Protein AF-A0A2R6Q5E0-F1 (afdb_monomer)

Foldseek 3Di:
DDDDDPVCVVCVVVVHDDDDDDPPCCLLPLVVVLVVQLVVQLVVDDDDDDDVVSVVSSVVSSVPQDPVNSVVSNVRSVLLVQCVVVVHDPVCSVPPSVPSVVVVVVVVVVVVVVVVVVVVVVDDPPDPVVVVVVVVVVVVVVVVVVVVVVVPDDDDDDDDDDDDDDDDDDDDDDD

Radius of gyration: 37.15 Å; Cα contacts (8 Å, |Δi|>4): 71; chains: 1; bounding box: 72×83×103 Å

Organism: NCBI:txid98765

Solvent-accessible surface area (backbone atoms only — not comparable to full-atom values): 10666 Å² total; per-residue (Å²): 131,86,85,76,53,72,67,50,54,55,42,43,76,72,76,43,86,76,85,83,77,68,86,96,44,65,68,53,42,36,63,55,57,52,50,54,52,22,53,52,45,39,72,72,47,81,90,64,94,50,68,70,55,45,52,52,42,48,51,58,20,52,70,66,62,47,72,69,56,53,52,52,37,44,53,50,9,53,27,38,49,49,18,48,76,71,73,43,52,76,77,50,26,75,72,52,12,65,62,54,44,46,50,55,50,50,52,51,51,48,53,51,49,52,48,52,49,51,54,58,71,67,50,75,70,95,46,70,68,60,58,55,52,54,55,53,52,54,52,50,53,52,50,56,52,52,55,54,54,65,73,70,60,75,84,88,77,83,83,83,82,84,81,81,82,81,84,80,83,88,86,86,81,87,134

Mean predicted aligned error: 18.1 Å

Sequence (175 aa):
MAQKSHLQEFIESRGHICDFYPNFHPECNYIEQYWGFSKYQYRLSPQTSNIAEMEENVRASLDKASLLQIRRWANRSGRYISAYALGLDGAEATGGARDKSQRARDEKRERERERQERERFQEPPDDIQTYLGATNSVHRAHTSLTDNIRATEPPYKPPDDIQTTDHTTDNTRPT

Secondary structure (DSSP, 8-state):
-PPPPHHHHHHHHTT-----PPTT-GGG-HHHHHHHHHHHHHHTSPP-SSHHHHHHHHHHHHHTS-HHHHHHHHHHHHHHHHHHTTT--HHHHHHHHHHHHHHHHHHHHHHHHHHHHHHHHHS--S-HHHHHHHHHHHHHHHHHHHHHHHTTPPPPPPPPP--------------

Structure (mmCIF, N/CA/C/O backbone):
data_AF-A0A2R6Q5E0-F1
#
_entry.id   AF-A0A2R6Q5E0-F1
#
loop_
_atom_site.group_PDB
_atom_site.id
_atom_site.type_symbol
_atom_site.label_atom_id
_atom_site.label_alt_id
_atom_site.label_comp_id
_atom_site.label_asym_id
_atom_site.label_entity_id
_atom_site.label_seq_id
_atom_site.pdbx_PDB_ins_code
_atom_site.Cartn_x
_atom_site.Cartn_y
_atom_site.Cartn_z
_atom_site.occupancy
_atom_site.B_iso_or_equiv
_atom_site.auth_seq_id
_atom_site.auth_comp_id
_atom_site.auth_asym_id
_atom_site.auth_atom_id
_atom_site.pdbx_PDB_model_num
ATOM 1 N N . MET A 1 1 ? 21.457 -21.351 -14.682 1.00 58.12 1 MET A N 1
ATOM 2 C CA . MET A 1 1 ? 20.164 -20.772 -14.256 1.00 58.12 1 MET A CA 1
ATOM 3 C C . MET A 1 1 ? 20.254 -20.490 -12.767 1.00 58.12 1 MET A C 1
ATOM 5 O O . MET A 1 1 ? 20.834 -21.312 -12.071 1.00 58.12 1 MET A O 1
ATOM 9 N N . ALA A 1 2 ? 19.772 -19.342 -12.291 1.00 84.69 2 ALA A N 1
ATOM 10 C CA . ALA A 1 2 ? 19.744 -19.061 -10.854 1.00 84.69 2 ALA A CA 1
ATOM 11 C C . ALA A 1 2 ? 18.712 -19.972 -10.164 1.00 84.69 2 ALA A C 1
ATOM 13 O O . ALA A 1 2 ? 17.630 -20.185 -10.710 1.00 84.69 2 ALA A O 1
ATOM 14 N N . GLN A 1 3 ? 19.056 -20.530 -9.000 1.00 91.56 3 GLN A N 1
ATOM 15 C CA . GLN A 1 3 ? 18.146 -21.363 -8.212 1.00 91.56 3 GLN A CA 1
ATOM 16 C C . GLN A 1 3 ? 17.055 -20.488 -7.580 1.00 91.56 3 GLN A C 1
ATOM 18 O O . GLN A 1 3 ? 17.369 -19.488 -6.933 1.00 91.56 3 GLN A O 1
ATOM 23 N N . LYS A 1 4 ? 15.782 -20.854 -7.775 1.00 93.25 4 LYS A N 1
ATOM 24 C CA . LYS A 1 4 ? 14.645 -20.185 -7.130 1.00 93.25 4 LYS A CA 1
ATOM 25 C C . LYS A 1 4 ? 14.552 -20.602 -5.663 1.00 93.25 4 LYS A C 1
ATOM 27 O O . LYS A 1 4 ? 15.007 -21.678 -5.279 1.00 93.25 4 LYS A O 1
ATOM 32 N N . SER A 1 5 ? 13.968 -19.743 -4.829 1.00 94.50 5 SER A N 1
ATOM 33 C CA . SER A 1 5 ? 13.678 -20.124 -3.445 1.00 94.50 5 SER A CA 1
ATOM 34 C C . SER A 1 5 ? 12.491 -21.089 -3.397 1.00 94.50 5 SER A C 1
ATOM 36 O O . SER A 1 5 ? 11.570 -20.986 -4.207 1.00 94.50 5 SER A O 1
ATOM 38 N N . HIS A 1 6 ? 12.467 -21.981 -2.405 1.00 96.00 6 HIS A N 1
ATOM 39 C CA . HIS A 1 6 ? 11.362 -22.930 -2.229 1.00 96.00 6 HIS A CA 1
ATOM 40 C C . HIS A 1 6 ? 10.002 -22.221 -2.075 1.00 96.00 6 HIS A C 1
ATOM 42 O O . HIS A 1 6 ? 8.986 -22.686 -2.585 1.00 96.00 6 HIS A O 1
ATOM 48 N N . LEU A 1 7 ? 9.980 -21.049 -1.427 1.00 95.06 7 LEU A N 1
ATOM 49 C CA . LEU A 1 7 ? 8.765 -20.247 -1.286 1.00 95.06 7 LEU A CA 1
ATOM 50 C C . LEU A 1 7 ? 8.288 -19.691 -2.634 1.00 95.06 7 LEU A C 1
ATOM 52 O O . LEU A 1 7 ? 7.094 -19.731 -2.919 1.00 95.06 7 LEU A O 1
ATOM 56 N N . GLN A 1 8 ? 9.211 -19.206 -3.468 1.00 96.12 8 GLN A N 1
ATOM 57 C CA . GLN A 1 8 ? 8.878 -18.729 -4.808 1.00 96.12 8 GLN A CA 1
ATOM 58 C C . GLN A 1 8 ? 8.294 -19.859 -5.661 1.00 96.12 8 GLN A C 1
ATOM 60 O O . GLN A 1 8 ? 7.246 -19.675 -6.273 1.00 96.12 8 GLN A O 1
ATOM 65 N N . GLU A 1 9 ? 8.931 -21.033 -5.665 1.00 96.00 9 GLU A N 1
ATOM 66 C CA . GLU A 1 9 ? 8.441 -22.207 -6.398 1.00 96.00 9 GLU A CA 1
ATOM 67 C C . GLU A 1 9 ? 7.042 -22.617 -5.933 1.00 96.00 9 GLU A C 1
ATOM 69 O O . GLU A 1 9 ? 6.161 -22.865 -6.755 1.00 96.00 9 GLU A O 1
ATOM 74 N N . PHE A 1 10 ? 6.804 -22.623 -4.618 1.00 96.56 10 PHE A N 1
ATOM 75 C CA . PHE A 1 10 ? 5.495 -22.933 -4.057 1.00 96.56 10 PHE A CA 1
ATOM 76 C C . PHE A 1 10 ? 4.421 -21.929 -4.504 1.00 96.56 10 PHE A C 1
ATOM 78 O O . PHE A 1 10 ? 3.366 -22.345 -4.981 1.00 96.56 10 PHE A O 1
ATOM 85 N N . ILE A 1 11 ? 4.684 -20.621 -4.411 1.00 96.19 11 ILE A N 1
ATOM 86 C CA . ILE A 1 11 ? 3.745 -19.563 -4.825 1.00 96.19 11 ILE A CA 1
ATOM 87 C C . ILE A 1 11 ? 3.423 -19.679 -6.323 1.00 96.19 11 ILE A C 1
ATOM 89 O O . ILE A 1 11 ? 2.250 -19.701 -6.707 1.00 96.19 11 ILE A O 1
ATOM 93 N N . GLU A 1 12 ? 4.451 -19.819 -7.161 1.00 95.75 12 GLU A N 1
ATOM 94 C CA . GLU A 1 12 ? 4.299 -19.946 -8.613 1.00 95.75 12 GLU A CA 1
ATOM 95 C C . GLU A 1 12 ? 3.566 -21.243 -9.001 1.00 95.75 12 GLU A C 1
ATOM 97 O O . GLU A 1 12 ? 2.710 -21.218 -9.885 1.00 95.75 12 GLU A O 1
ATOM 102 N N . SER A 1 13 ? 3.807 -22.361 -8.298 1.00 96.69 13 SER A N 1
ATOM 103 C CA . SER A 1 13 ? 3.113 -23.642 -8.539 1.00 96.69 13 SER A CA 1
ATOM 104 C C . SER A 1 13 ? 1.599 -23.572 -8.307 1.00 96.69 13 SER A C 1
ATOM 106 O O . SER A 1 13 ? 0.840 -24.372 -8.852 1.00 96.69 13 SER A O 1
ATOM 108 N N . ARG A 1 14 ? 1.144 -22.595 -7.512 1.00 97.06 14 ARG A N 1
ATOM 109 C CA . ARG A 1 14 ? -0.274 -22.321 -7.240 1.00 97.06 14 A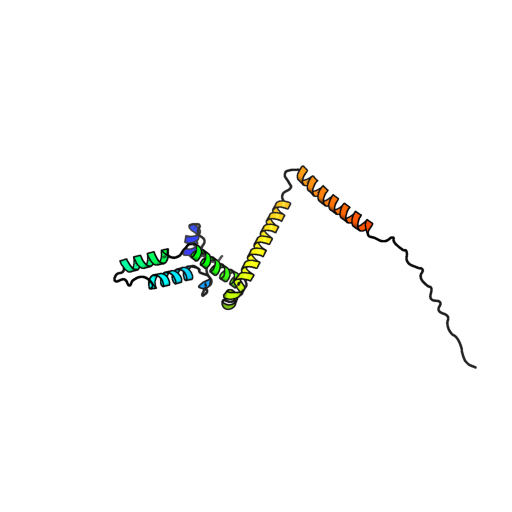RG A CA 1
ATOM 110 C C . ARG A 1 14 ? -0.886 -21.318 -8.224 1.00 97.06 14 ARG A C 1
ATOM 112 O O . ARG A 1 14 ? -2.057 -20.982 -8.082 1.00 97.06 14 ARG A O 1
ATOM 119 N N . GLY A 1 15 ? -0.120 -20.853 -9.215 1.00 96.19 15 GLY A N 1
ATOM 120 C CA . GLY A 1 15 ? -0.559 -19.870 -10.208 1.00 96.19 15 GLY A CA 1
ATOM 121 C C . GLY A 1 15 ? -0.545 -18.425 -9.705 1.00 96.19 15 GLY A C 1
ATOM 122 O O . GLY A 1 15 ? -1.196 -17.566 -10.299 1.00 96.19 15 GLY A O 1
ATOM 123 N N . HIS A 1 16 ? 0.161 -18.143 -8.608 1.00 96.38 16 HIS A N 1
ATOM 124 C CA . HIS A 1 16 ? 0.304 -16.794 -8.068 1.00 96.38 16 HIS A CA 1
ATOM 125 C C . HIS A 1 16 ? 1.601 -16.132 -8.540 1.00 96.38 16 HIS A C 1
ATOM 127 O O . HIS A 1 16 ? 2.591 -16.798 -8.841 1.00 96.38 16 HIS A O 1
ATOM 133 N N . ILE A 1 17 ? 1.598 -14.800 -8.567 1.00 93.69 17 ILE A N 1
ATOM 134 C CA . ILE A 1 17 ? 2.785 -13.998 -8.864 1.00 93.69 17 ILE A CA 1
ATOM 135 C C . ILE A 1 17 ? 3.562 -13.789 -7.559 1.00 93.69 17 ILE A C 1
ATOM 137 O O . ILE A 1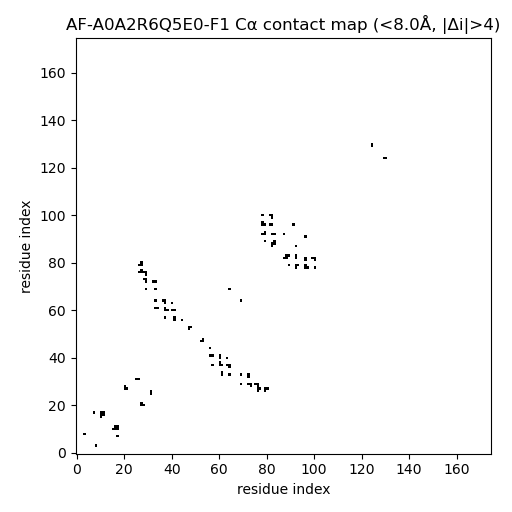 17 ? 2.990 -13.369 -6.552 1.00 93.69 17 ILE A O 1
ATOM 141 N N . CYS A 1 18 ? 4.861 -14.086 -7.577 1.00 91.94 18 CYS A N 1
ATOM 142 C CA . CYS A 1 18 ? 5.773 -13.814 -6.469 1.00 91.94 18 CYS A CA 1
ATOM 143 C C . CYS A 1 18 ? 6.478 -12.469 -6.705 1.00 91.94 18 CYS A C 1
ATOM 145 O O . CYS A 1 18 ? 7.534 -12.421 -7.336 1.00 91.94 18 CYS A O 1
ATOM 147 N N . ASP A 1 19 ? 5.878 -11.378 -6.224 1.00 87.56 19 ASP A N 1
ATOM 148 C CA . ASP A 1 19 ? 6.450 -10.034 -6.355 1.00 87.56 19 ASP A CA 1
ATOM 149 C C . ASP A 1 19 ? 7.642 -9.835 -5.407 1.00 87.56 19 ASP A C 1
ATOM 151 O O . ASP A 1 19 ? 7.552 -10.085 -4.203 1.00 87.56 19 ASP A O 1
ATOM 155 N N . PHE A 1 20 ? 8.752 -9.327 -5.947 1.00 87.06 20 PHE A N 1
ATOM 156 C CA . PHE A 1 20 ? 9.938 -8.959 -5.176 1.00 87.06 20 PHE A CA 1
ATOM 157 C C . PHE A 1 20 ? 10.066 -7.441 -5.100 1.00 87.06 20 PHE A C 1
ATOM 159 O O . PHE A 1 20 ? 10.108 -6.755 -6.121 1.00 87.06 20 PHE A O 1
ATOM 166 N N . TYR A 1 21 ? 10.164 -6.924 -3.878 1.00 84.31 21 TYR A N 1
ATOM 167 C CA . TYR A 1 21 ? 10.381 -5.505 -3.636 1.00 84.31 21 TYR A CA 1
ATOM 168 C C . TYR A 1 21 ? 11.870 -5.209 -3.432 1.00 84.31 21 TYR A C 1
ATOM 170 O O . TYR A 1 21 ? 12.579 -6.027 -2.840 1.00 84.31 21 TYR A O 1
ATOM 178 N N . PRO A 1 22 ? 12.355 -4.039 -3.880 1.00 82.19 22 PRO A N 1
ATOM 179 C CA . PRO A 1 22 ? 13.692 -3.574 -3.543 1.00 82.19 22 PRO A CA 1
ATOM 180 C C . PRO A 1 22 ? 13.885 -3.478 -2.023 1.00 82.19 22 PRO A C 1
ATOM 182 O O . PRO A 1 22 ? 13.002 -3.016 -1.294 1.00 82.19 22 PRO A O 1
ATOM 185 N N . ASN A 1 23 ? 15.058 -3.891 -1.541 1.00 83.50 23 ASN A N 1
ATOM 186 C CA . ASN A 1 23 ? 15.413 -3.749 -0.130 1.00 83.50 23 ASN A CA 1
ATOM 187 C C . ASN A 1 23 ? 15.439 -2.266 0.266 1.00 83.50 23 ASN A C 1
ATOM 189 O O . ASN A 1 23 ? 15.911 -1.439 -0.504 1.00 83.50 23 ASN A O 1
ATOM 193 N N . PHE A 1 24 ? 14.985 -1.951 1.482 1.00 85.31 24 PHE A N 1
ATOM 194 C CA . PHE A 1 24 ? 14.966 -0.589 2.047 1.00 85.31 24 PHE A CA 1
ATOM 195 C C . PHE A 1 24 ? 14.052 0.426 1.336 1.00 85.31 24 PHE A C 1
ATOM 197 O O . PHE A 1 24 ? 14.184 1.622 1.572 1.00 85.31 24 PHE A O 1
ATOM 204 N N . HIS A 1 25 ? 13.076 -0.043 0.550 1.00 87.00 25 HIS A N 1
ATOM 205 C CA . HIS A 1 25 ? 12.088 0.802 -0.135 1.00 87.00 25 HIS A CA 1
ATOM 206 C C . HIS A 1 25 ? 10.641 0.510 0.314 1.00 87.00 25 HIS A C 1
ATOM 208 O O . HIS A 1 25 ? 9.821 0.037 -0.485 1.00 87.00 25 HIS A O 1
ATOM 214 N N . PRO A 1 26 ? 10.285 0.754 1.593 1.00 89.62 26 PRO A N 1
ATOM 215 C CA . PRO A 1 26 ? 8.947 0.461 2.120 1.00 89.62 26 PRO A CA 1
ATOM 216 C C . PRO A 1 26 ? 7.821 1.212 1.387 1.00 89.62 26 PRO A C 1
ATOM 218 O O . PRO A 1 26 ? 6.692 0.734 1.317 1.00 89.62 26 PRO A O 1
ATOM 221 N N . GLU A 1 27 ? 8.110 2.357 0.770 1.00 90.38 27 GLU A N 1
ATOM 222 C CA . GLU A 1 27 ? 7.173 3.131 -0.048 1.00 90.38 27 GLU A CA 1
ATOM 223 C C . GLU A 1 27 ? 6.679 2.384 -1.300 1.00 90.38 27 GLU A C 1
ATOM 225 O O . GLU A 1 27 ? 5.578 2.661 -1.796 1.00 90.38 27 GLU A O 1
ATOM 230 N N . CYS A 1 28 ? 7.442 1.398 -1.785 1.00 91.00 28 CYS A N 1
ATOM 231 C CA . CYS A 1 28 ? 7.028 0.528 -2.885 1.00 91.00 28 CYS A CA 1
ATOM 232 C C . CYS A 1 28 ? 6.000 -0.526 -2.457 1.00 91.00 28 CYS A C 1
ATOM 234 O O . CYS A 1 28 ? 5.336 -1.091 -3.321 1.00 91.00 28 CYS A O 1
ATOM 236 N N . ASN A 1 29 ? 5.813 -0.758 -1.156 1.00 92.69 29 ASN A N 1
ATOM 237 C CA . ASN A 1 29 ? 4.854 -1.724 -0.644 1.00 92.69 29 ASN A CA 1
ATOM 238 C C . ASN A 1 29 ? 3.630 -1.013 -0.046 1.00 92.69 29 ASN A C 1
ATOM 240 O O . ASN A 1 29 ? 3.670 -0.436 1.042 1.00 92.69 29 ASN A O 1
ATOM 244 N N . TYR A 1 30 ? 2.494 -1.064 -0.746 1.00 93.94 30 TYR A N 1
ATOM 245 C CA . TYR A 1 30 ? 1.297 -0.337 -0.313 1.00 93.94 30 TYR A CA 1
ATOM 246 C C . TYR A 1 30 ? 0.705 -0.861 1.004 1.00 93.94 30 TYR A C 1
ATOM 248 O O . TYR A 1 30 ? -0.058 -0.132 1.648 1.00 93.94 30 TYR A O 1
ATOM 256 N N . ILE A 1 31 ? 1.058 -2.084 1.426 1.00 95.06 31 ILE A N 1
ATOM 257 C CA . ILE A 1 31 ? 0.598 -2.648 2.699 1.00 95.06 31 ILE A CA 1
ATOM 258 C 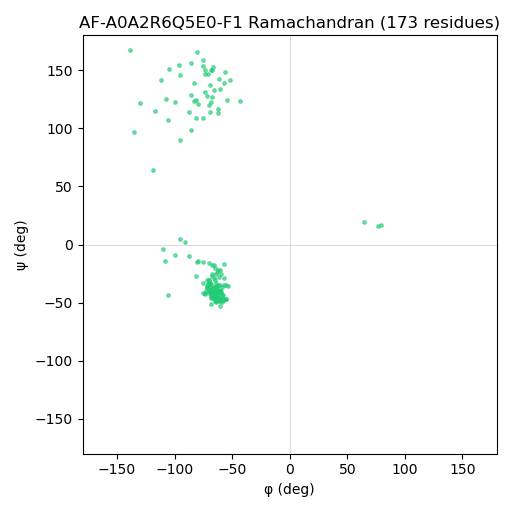C . ILE A 1 31 ? 1.111 -1.842 3.900 1.00 95.06 31 ILE A C 1
ATOM 260 O O . ILE A 1 31 ? 0.435 -1.781 4.922 1.00 95.06 31 ILE A O 1
ATOM 264 N N . GLU A 1 32 ? 2.240 -1.139 3.767 1.00 95.19 32 GLU A N 1
ATOM 265 C CA . GLU A 1 32 ? 2.781 -0.284 4.830 1.00 95.19 32 GLU A CA 1
ATOM 266 C C . GLU A 1 32 ? 1.840 0.889 5.140 1.00 95.19 32 GLU A C 1
ATOM 268 O O . GLU A 1 32 ? 1.592 1.226 6.300 1.00 95.19 32 GLU A O 1
ATOM 273 N N . GLN A 1 33 ? 1.228 1.478 4.105 1.00 95.81 33 GLN A N 1
ATOM 274 C CA . GLN A 1 33 ? 0.222 2.534 4.268 1.00 95.81 33 GLN A CA 1
ATOM 275 C C . GLN A 1 33 ? -1.068 1.985 4.888 1.00 95.81 33 GLN A C 1
ATOM 277 O O . GLN A 1 33 ? -1.663 2.639 5.747 1.00 95.81 33 GLN A O 1
ATOM 282 N N . TYR A 1 34 ? -1.472 0.776 4.489 1.00 97.50 34 TYR A N 1
ATOM 283 C CA . TYR A 1 34 ? -2.627 0.082 5.057 1.00 97.50 34 TYR A CA 1
ATOM 284 C C . TYR A 1 34 ? -2.434 -0.201 6.555 1.00 97.50 34 TYR A C 1
ATOM 286 O O . TYR A 1 34 ? -3.300 0.131 7.368 1.00 97.50 34 TYR A O 1
ATOM 294 N N . TRP A 1 35 ? -1.268 -0.719 6.952 1.00 97.56 35 TRP A N 1
ATOM 295 C CA . TRP A 1 35 ? -0.925 -0.936 8.358 1.00 97.56 35 TRP A CA 1
ATOM 296 C C . TRP A 1 35 ? -0.789 0.367 9.139 1.00 97.56 35 TRP A C 1
ATOM 298 O O . TRP A 1 35 ? -1.240 0.443 10.281 1.00 97.56 35 TRP A O 1
ATOM 308 N N . GLY A 1 36 ? -0.198 1.409 8.550 1.00 97.19 36 GLY A N 1
ATOM 309 C CA . GLY A 1 36 ? -0.123 2.737 9.160 1.00 97.19 36 GLY A CA 1
ATOM 310 C C . GLY A 1 36 ? -1.508 3.306 9.476 1.00 97.19 36 GLY A C 1
ATOM 311 O O . GLY A 1 36 ? -1.756 3.739 10.603 1.00 97.19 36 GLY A O 1
ATOM 312 N N . PHE A 1 37 ? -2.432 3.232 8.515 1.00 97.81 37 PHE A N 1
ATOM 313 C CA . PHE A 1 37 ? -3.823 3.641 8.703 1.00 97.81 37 PHE A CA 1
ATOM 314 C C . PHE A 1 37 ? -4.536 2.793 9.762 1.00 97.81 37 PHE A C 1
ATOM 316 O O . PHE A 1 37 ? -5.167 3.344 10.662 1.00 97.81 37 PHE A O 1
ATOM 323 N N . SER A 1 38 ? -4.394 1.469 9.702 1.00 97.69 38 SER A N 1
ATOM 324 C CA . SER A 1 38 ? -5.053 0.549 10.637 1.00 97.69 38 SER A CA 1
ATOM 325 C C . SER A 1 38 ? -4.562 0.753 12.073 1.00 97.69 38 SER A C 1
ATOM 327 O O . SER A 1 38 ? -5.364 0.827 12.998 1.00 97.69 38 SER A O 1
ATOM 329 N N . LYS A 1 39 ? -3.254 0.964 12.273 1.00 97.12 39 LYS A N 1
ATOM 330 C CA . LYS A 1 39 ? -2.688 1.321 13.585 1.00 97.12 39 LYS A CA 1
ATOM 331 C C . LYS A 1 39 ? -3.214 2.661 14.091 1.00 97.12 39 LYS A C 1
ATOM 333 O O . LYS A 1 39 ? -3.482 2.799 15.281 1.00 97.12 39 LYS A O 1
ATOM 338 N N . TYR A 1 40 ? -3.364 3.650 13.211 1.00 97.88 40 TYR A N 1
ATOM 339 C CA . TYR A 1 40 ? -3.981 4.922 13.581 1.00 97.88 40 TYR A CA 1
ATOM 340 C C . TYR A 1 40 ? -5.435 4.724 14.032 1.00 97.88 40 TYR A C 1
ATOM 342 O O . TYR A 1 40 ? -5.802 5.214 15.095 1.00 97.88 40 TYR A O 1
ATOM 350 N N . GLN A 1 41 ? -6.227 3.943 13.293 1.00 98.06 41 GLN A N 1
ATOM 351 C CA . GLN A 1 41 ? -7.604 3.615 13.674 1.00 98.06 41 GLN A CA 1
ATOM 352 C C . GLN A 1 41 ? -7.689 2.857 15.000 1.00 98.06 41 GLN A C 1
ATOM 354 O O . GLN A 1 41 ? -8.550 3.173 15.819 1.00 98.06 41 GLN A O 1
ATOM 359 N N . TYR A 1 42 ? -6.768 1.925 15.240 1.00 97.31 42 TYR A N 1
ATOM 360 C CA . TYR A 1 42 ? -6.689 1.190 16.498 1.00 97.31 42 TYR A CA 1
ATOM 361 C C . TYR A 1 42 ? -6.383 2.119 17.675 1.00 97.31 42 TYR A C 1
ATOM 363 O O . TYR A 1 42 ? -7.015 2.029 18.720 1.00 97.31 42 TYR A O 1
ATOM 371 N N . ARG A 1 43 ? -5.473 3.085 17.507 1.00 96.94 43 ARG A N 1
ATOM 372 C CA . ARG A 1 43 ? -5.157 4.075 18.555 1.00 96.94 43 ARG A CA 1
ATOM 373 C C . ARG A 1 43 ? -6.321 5.011 18.891 1.00 96.94 43 ARG A C 1
ATOM 375 O O . ARG A 1 43 ? -6.291 5.626 19.950 1.00 96.94 43 ARG A O 1
ATOM 382 N N . LEU A 1 44 ? -7.301 5.141 17.997 1.00 96.94 44 LEU A N 1
ATOM 383 C CA . LEU A 1 44 ? -8.546 5.871 18.248 1.00 96.94 44 LEU A CA 1
ATOM 384 C C . LEU A 1 44 ? -9.637 4.996 18.883 1.00 96.94 44 LEU A C 1
ATOM 386 O O . LEU A 1 44 ? -10.684 5.520 19.257 1.00 96.94 44 LEU A O 1
ATOM 390 N N . SER A 1 45 ? -9.438 3.677 18.952 1.00 94.38 45 SER A N 1
ATOM 391 C CA . SER A 1 45 ? -10.396 2.769 19.580 1.00 94.38 45 SER A CA 1
ATOM 392 C C . SER A 1 45 ? -10.328 2.859 21.111 1.00 94.38 45 SER A C 1
ATOM 394 O O . SER A 1 45 ? -9.317 3.314 21.656 1.00 94.38 45 SER A O 1
ATOM 396 N N . PRO A 1 46 ? -11.395 2.450 21.819 1.00 93.81 46 PRO A N 1
ATOM 397 C CA . PRO A 1 46 ? -11.380 2.370 23.273 1.00 93.81 46 PRO A CA 1
ATOM 398 C C . PRO A 1 46 ? -10.250 1.474 23.786 1.00 93.81 46 PRO A C 1
ATOM 400 O O . PRO A 1 46 ? -9.882 0.485 23.150 1.00 93.81 46 PRO A O 1
ATOM 403 N N . GLN A 1 47 ? -9.723 1.803 24.964 1.00 92.31 47 GLN A N 1
ATOM 404 C CA . GLN A 1 47 ? -8.728 0.967 25.622 1.00 92.31 47 GLN A CA 1
ATOM 405 C C . GLN A 1 47 ? -9.350 -0.374 26.029 1.00 92.31 47 GLN A C 1
ATOM 407 O O . GLN A 1 47 ? -10.430 -0.421 26.611 1.00 92.31 47 GLN A O 1
ATOM 412 N N . THR A 1 48 ? -8.644 -1.455 25.729 1.00 95.06 48 THR A N 1
ATOM 413 C CA . THR A 1 48 ? -9.076 -2.839 25.953 1.00 95.06 48 THR A CA 1
ATOM 414 C C . THR A 1 48 ? -8.354 -3.451 27.144 1.00 95.06 48 THR A C 1
ATOM 416 O O . THR A 1 48 ? -7.199 -3.105 27.408 1.00 95.06 48 THR A O 1
ATOM 419 N N . SER A 1 49 ? -8.997 -4.402 27.824 1.00 90.50 49 SER A N 1
ATOM 420 C CA . SER A 1 49 ? -8.430 -5.053 29.020 1.00 90.50 49 SER A CA 1
ATOM 421 C C . SER A 1 49 ? -7.994 -6.501 28.786 1.00 90.50 49 SER A C 1
ATOM 423 O O . SER A 1 49 ? -7.272 -7.064 29.607 1.00 90.50 49 SER A O 1
ATOM 425 N N . ASN A 1 50 ? -8.415 -7.119 27.679 1.00 95.56 50 ASN A N 1
ATOM 426 C CA . ASN A 1 50 ? -8.066 -8.497 27.336 1.00 95.56 50 ASN A CA 1
ATOM 427 C C . ASN A 1 50 ? -7.738 -8.667 25.843 1.00 95.56 50 ASN A C 1
ATOM 429 O O . ASN A 1 50 ? -7.980 -7.784 25.023 1.00 95.56 50 ASN A O 1
ATOM 433 N N . ILE A 1 51 ? -7.166 -9.825 25.499 1.00 96.69 51 ILE A N 1
ATOM 434 C CA . ILE A 1 51 ? -6.716 -10.136 24.135 1.00 96.69 51 ILE A CA 1
ATOM 435 C C . ILE A 1 51 ? -7.881 -10.239 23.147 1.00 96.69 51 ILE A C 1
ATOM 437 O O . ILE A 1 51 ? -7.735 -9.784 22.018 1.00 96.69 51 ILE A O 1
ATOM 441 N N . ALA A 1 52 ? -9.034 -10.770 23.555 1.00 96.69 52 ALA A N 1
ATOM 442 C CA . ALA A 1 52 ? -10.180 -10.916 22.658 1.00 96.69 52 ALA A CA 1
ATOM 443 C C . ALA A 1 52 ? -10.714 -9.548 22.195 1.00 96.69 52 ALA A C 1
ATOM 445 O O . ALA A 1 52 ? -10.913 -9.333 21.002 1.00 96.69 52 ALA A O 1
ATOM 446 N N . GLU A 1 53 ? -10.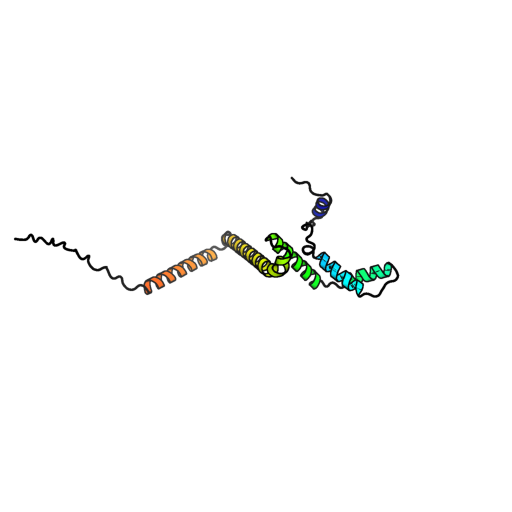843 -8.594 23.121 1.00 95.75 53 GLU A N 1
ATOM 447 C CA . GLU A 1 53 ? -11.202 -7.206 22.809 1.00 95.75 53 GLU A CA 1
ATOM 448 C C . GLU A 1 53 ? -10.149 -6.528 21.919 1.00 95.75 53 GLU A C 1
ATOM 450 O O . GLU A 1 53 ? -10.494 -5.806 20.982 1.00 95.75 53 GLU A O 1
ATOM 455 N N . MET A 1 54 ? -8.854 -6.772 22.172 1.00 96.38 54 MET A N 1
ATOM 456 C CA . MET A 1 54 ? -7.783 -6.262 21.304 1.00 96.38 54 MET A CA 1
ATOM 457 C C . MET A 1 54 ? -7.917 -6.799 19.877 1.00 96.38 54 MET A C 1
ATOM 459 O O . MET A 1 54 ? -7.808 -6.029 18.923 1.00 96.38 54 MET A O 1
ATOM 463 N N . GLU A 1 55 ? -8.158 -8.102 19.715 1.00 97.12 55 GLU A N 1
ATOM 464 C CA . GLU A 1 55 ? -8.334 -8.724 18.401 1.00 97.12 55 GLU A CA 1
ATOM 465 C C . GLU A 1 55 ? -9.545 -8.157 17.656 1.00 97.12 55 GLU A C 1
ATOM 467 O O . GLU A 1 55 ? -9.445 -7.868 16.461 1.00 97.12 55 GLU A O 1
ATOM 472 N N . GLU A 1 56 ? -10.667 -7.950 18.348 1.00 96.88 56 GLU A N 1
ATOM 473 C CA . GLU A 1 56 ? -11.859 -7.327 17.771 1.00 96.88 56 GLU A CA 1
ATOM 474 C C . GLU A 1 56 ? -11.567 -5.897 17.301 1.00 96.88 56 GLU A C 1
ATOM 476 O O . GLU A 1 56 ? -11.861 -5.545 16.155 1.00 96.88 56 GLU A O 1
ATOM 481 N N . ASN A 1 57 ? -10.881 -5.098 18.122 1.00 97.12 57 ASN A N 1
ATOM 482 C CA . ASN A 1 57 ? -10.489 -3.740 17.751 1.00 97.12 57 ASN A CA 1
ATOM 483 C C . ASN A 1 57 ? -9.506 -3.709 16.574 1.00 97.12 57 ASN A C 1
ATOM 485 O O . ASN A 1 57 ? -9.583 -2.803 15.736 1.00 97.12 57 ASN A O 1
ATOM 489 N N . VAL A 1 58 ? -8.591 -4.679 16.474 1.00 97.06 58 VAL A N 1
ATOM 490 C CA . VAL A 1 58 ? -7.694 -4.812 15.317 1.00 97.06 58 VAL A CA 1
ATOM 491 C C . VAL A 1 58 ? -8.502 -5.116 14.057 1.00 97.06 58 VAL A C 1
ATOM 493 O O . VAL A 1 58 ? -8.328 -4.413 13.062 1.00 97.06 58 VAL A O 1
ATOM 496 N N . ARG A 1 59 ? -9.422 -6.091 14.096 1.00 97.44 59 ARG A N 1
ATOM 497 C CA . ARG A 1 59 ? -10.296 -6.428 12.954 1.00 97.44 59 ARG A CA 1
ATOM 498 C C . ARG A 1 59 ? -11.131 -5.227 12.518 1.00 97.44 59 ARG A C 1
ATOM 500 O O . ARG A 1 59 ? -11.063 -4.828 11.359 1.00 97.44 59 ARG A O 1
ATOM 507 N N . ALA A 1 60 ? -11.797 -4.566 13.462 1.00 97.50 60 ALA A N 1
ATOM 508 C CA . ALA A 1 60 ? -12.583 -3.368 13.185 1.00 97.50 60 ALA A CA 1
ATOM 509 C C . ALA A 1 60 ? -11.732 -2.227 12.601 1.00 97.50 60 ALA A C 1
ATOM 511 O O . ALA A 1 60 ? -12.196 -1.463 11.758 1.00 97.50 60 ALA A O 1
ATOM 512 N N . SER A 1 61 ? -10.474 -2.092 13.025 1.00 97.56 61 SER A N 1
ATOM 513 C CA . SER A 1 61 ? -9.561 -1.068 12.504 1.00 97.56 61 SER A CA 1
ATOM 514 C C . SER A 1 61 ? -9.093 -1.355 11.079 1.00 97.56 61 SER A C 1
ATOM 516 O O . SER A 1 61 ? -8.941 -0.417 10.296 1.00 97.56 61 SER A O 1
ATOM 518 N N . LEU A 1 62 ? -8.886 -2.631 10.746 1.00 97.31 62 LEU A N 1
ATOM 519 C CA . LEU A 1 62 ? -8.544 -3.095 9.401 1.00 97.31 62 LEU A CA 1
ATOM 520 C C . LEU A 1 62 ? -9.710 -2.847 8.429 1.00 97.31 62 LEU A C 1
ATOM 522 O O . LEU A 1 62 ? -9.513 -2.262 7.363 1.00 97.31 62 LEU A O 1
ATOM 526 N N . ASP A 1 63 ? -10.936 -3.170 8.847 1.00 97.38 63 ASP A N 1
ATOM 527 C CA . ASP A 1 63 ? -12.149 -3.039 8.024 1.00 97.38 63 ASP A CA 1
ATOM 528 C C . ASP A 1 63 ? -12.531 -1.582 7.707 1.00 97.38 63 ASP A C 1
ATOM 530 O O . ASP A 1 63 ? -13.267 -1.307 6.757 1.00 97.38 63 ASP A O 1
ATOM 534 N N . LYS A 1 64 ? -11.993 -0.607 8.452 1.00 97.62 64 LYS A N 1
ATOM 535 C CA . LYS A 1 64 ? -12.200 0.825 8.175 1.00 97.62 64 LYS A CA 1
ATOM 536 C C . LYS A 1 64 ? -11.496 1.315 6.909 1.00 97.62 64 LYS A C 1
ATOM 538 O O . LYS A 1 64 ? -11.787 2.419 6.443 1.00 97.62 64 LYS A O 1
ATOM 543 N N . ALA A 1 65 ? -10.538 0.565 6.367 1.00 97.25 65 ALA A N 1
ATOM 544 C CA . ALA A 1 65 ? -9.849 0.956 5.147 1.00 97.25 65 ALA A CA 1
ATOM 545 C C . ALA A 1 65 ? -10.754 0.722 3.928 1.00 97.25 65 ALA A C 1
ATOM 547 O O . ALA A 1 65 ? -10.981 -0.405 3.496 1.00 97.25 65 ALA A O 1
ATOM 548 N N . SER A 1 66 ? -11.243 1.802 3.318 1.00 97.38 66 SER A N 1
ATOM 549 C CA . SER A 1 66 ? -12.059 1.683 2.107 1.00 97.38 66 SER A CA 1
ATOM 550 C C . SER A 1 66 ? -11.243 1.170 0.915 1.00 97.38 66 SER A C 1
ATOM 552 O O . SER A 1 66 ? -10.064 1.498 0.741 1.00 97.38 66 SER A O 1
ATOM 554 N N . LEU A 1 67 ? -11.908 0.461 -0.003 1.00 96.94 67 LEU A N 1
ATOM 555 C CA . LEU A 1 67 ? -11.300 0.003 -1.258 1.00 96.94 67 LEU A CA 1
ATOM 556 C C . LEU A 1 67 ? -10.661 1.151 -2.059 1.00 96.94 67 LEU A C 1
ATOM 558 O O . LEU A 1 67 ? -9.616 0.978 -2.688 1.00 96.94 67 LEU A O 1
ATOM 562 N N . LEU A 1 68 ? -11.262 2.346 -2.028 1.00 97.31 68 LEU A N 1
ATOM 563 C CA . LEU A 1 68 ? -10.718 3.525 -2.699 1.00 97.31 68 LEU A CA 1
ATOM 564 C C . LEU A 1 68 ? -9.383 3.973 -2.087 1.00 97.31 68 LEU A C 1
ATOM 566 O O . LEU A 1 68 ? -8.469 4.337 -2.828 1.00 97.31 68 LEU A O 1
ATOM 570 N N . GLN A 1 69 ? -9.249 3.943 -0.758 1.00 97.00 69 GLN A N 1
ATOM 571 C CA . GLN A 1 69 ? -7.983 4.248 -0.084 1.00 97.00 69 GLN A CA 1
ATOM 572 C C . GLN A 1 69 ? -6.910 3.223 -0.448 1.00 97.00 69 GLN A C 1
ATOM 574 O O . GLN A 1 69 ? -5.824 3.622 -0.864 1.00 97.00 69 GLN A O 1
ATOM 579 N N . ILE A 1 70 ? -7.246 1.929 -0.411 1.00 97.31 70 ILE A N 1
ATOM 580 C CA . ILE A 1 70 ? -6.330 0.841 -0.785 1.00 97.31 70 ILE A CA 1
ATOM 581 C C . ILE A 1 70 ? -5.818 1.035 -2.216 1.00 97.31 70 ILE A C 1
ATOM 583 O O . ILE A 1 70 ? -4.610 1.043 -2.454 1.00 97.31 70 ILE A O 1
ATOM 587 N N . ARG A 1 71 ? -6.718 1.308 -3.168 1.00 97.25 71 ARG A N 1
ATOM 588 C CA . ARG A 1 71 ? -6.349 1.602 -4.563 1.00 97.25 71 ARG A CA 1
ATOM 589 C C . ARG A 1 71 ? -5.447 2.830 -4.685 1.00 97.25 71 ARG A C 1
ATOM 591 O O . ARG A 1 71 ? -4.512 2.832 -5.482 1.00 97.25 71 ARG A O 1
ATOM 598 N N . ARG A 1 72 ? -5.696 3.889 -3.907 1.00 96.50 72 ARG A N 1
ATOM 599 C CA . ARG A 1 72 ? -4.844 5.092 -3.896 1.00 96.50 72 ARG A CA 1
ATOM 600 C C . ARG A 1 72 ? -3.441 4.790 -3.367 1.00 96.50 72 ARG A C 1
ATOM 602 O O . ARG A 1 72 ? -2.479 5.303 -3.936 1.00 96.50 72 ARG A O 1
ATOM 609 N N . TRP A 1 73 ? -3.317 3.963 -2.331 1.00 96.56 73 TRP A N 1
ATOM 610 C CA . TRP A 1 73 ? -2.026 3.534 -1.790 1.00 96.56 73 TRP A CA 1
ATOM 611 C C . TRP A 1 73 ? -1.259 2.660 -2.781 1.00 96.56 73 TRP A C 1
ATOM 613 O O . TRP A 1 73 ? -0.099 2.960 -3.053 1.00 96.56 73 TRP A O 1
ATOM 623 N N . ALA A 1 74 ? -1.922 1.681 -3.406 1.00 94.81 74 ALA A N 1
ATOM 624 C CA . ALA A 1 74 ? -1.338 0.850 -4.462 1.00 94.81 74 ALA A CA 1
ATOM 625 C C . ALA A 1 74 ? -0.832 1.695 -5.641 1.00 94.81 74 ALA A C 1
ATOM 627 O O . ALA A 1 74 ? 0.313 1.565 -6.071 1.00 94.81 74 ALA A O 1
ATOM 628 N N . ASN A 1 75 ? -1.640 2.652 -6.105 1.00 94.31 75 ASN A N 1
ATOM 629 C CA . ASN A 1 75 ? -1.236 3.578 -7.162 1.00 94.31 75 ASN A CA 1
ATOM 630 C C . ASN A 1 75 ? -0.053 4.465 -6.755 1.00 94.31 75 ASN A C 1
ATOM 632 O O . ASN A 1 75 ? 0.783 4.793 -7.597 1.00 94.31 75 ASN A O 1
ATOM 636 N N . ARG A 1 76 ? 0.029 4.881 -5.484 1.00 92.62 76 ARG A N 1
ATOM 637 C CA . ARG A 1 76 ? 1.178 5.640 -4.974 1.00 92.62 76 ARG A CA 1
ATOM 638 C C . ARG A 1 76 ? 2.444 4.788 -5.007 1.00 92.62 76 ARG A C 1
ATOM 640 O O . ARG A 1 76 ? 3.439 5.248 -5.553 1.00 92.62 76 ARG A O 1
ATOM 647 N N . SER A 1 77 ? 2.392 3.561 -4.503 1.00 92.31 77 SER A N 1
ATOM 648 C CA . SER A 1 77 ? 3.527 2.636 -4.542 1.00 92.31 77 SER A CA 1
ATOM 649 C C . SER A 1 77 ? 3.973 2.327 -5.974 1.00 92.31 77 SER A C 1
ATOM 651 O O . SER A 1 77 ? 5.158 2.408 -6.279 1.00 92.31 77 SER A O 1
ATOM 653 N N . GLY A 1 78 ? 3.031 2.139 -6.904 1.00 90.44 78 GLY A N 1
ATOM 654 C CA . GLY A 1 78 ? 3.340 1.985 -8.329 1.00 90.44 78 GLY A CA 1
ATOM 655 C C . GLY A 1 78 ? 4.034 3.201 -8.961 1.00 90.44 78 GLY A C 1
ATOM 656 O O . GLY A 1 78 ? 4.797 3.047 -9.914 1.00 90.44 78 GLY A O 1
ATOM 657 N N . ARG A 1 79 ? 3.812 4.419 -8.446 1.00 89.12 79 ARG A N 1
ATOM 658 C CA . ARG A 1 79 ? 4.558 5.612 -8.889 1.00 89.12 79 ARG A CA 1
ATOM 659 C C . ARG A 1 79 ? 5.994 5.608 -8.379 1.00 89.12 79 ARG A C 1
ATOM 661 O O . ARG A 1 79 ? 6.870 5.954 -9.160 1.00 89.12 79 ARG A O 1
ATOM 668 N N . TYR A 1 80 ? 6.231 5.192 -7.135 1.00 88.06 80 TYR A N 1
ATOM 669 C CA . TYR A 1 80 ? 7.591 5.019 -6.612 1.00 88.06 80 TYR A CA 1
ATOM 670 C C . TYR A 1 80 ? 8.357 3.964 -7.411 1.00 88.06 80 TYR A C 1
ATOM 672 O O . TYR A 1 80 ? 9.430 4.263 -7.917 1.00 88.06 80 TYR A O 1
ATOM 680 N N . ILE A 1 81 ? 7.751 2.797 -7.660 1.00 88.12 81 ILE A N 1
ATOM 681 C CA . ILE A 1 81 ? 8.341 1.746 -8.509 1.00 88.12 81 ILE A CA 1
ATOM 682 C C . ILE A 1 81 ? 8.702 2.300 -9.893 1.00 88.12 81 ILE A C 1
ATOM 684 O O . ILE A 1 81 ? 9.811 2.107 -10.383 1.00 88.12 81 ILE A O 1
ATOM 688 N N . SER A 1 82 ? 7.780 3.040 -10.517 1.00 86.94 82 SER A N 1
ATOM 689 C CA . SER A 1 82 ? 8.023 3.670 -11.817 1.00 86.94 82 SER A CA 1
ATOM 690 C C . SER A 1 82 ? 9.124 4.732 -11.777 1.00 86.94 82 SER A C 1
ATOM 692 O O . SER A 1 82 ? 9.803 4.906 -12.781 1.00 86.94 82 SER A O 1
ATOM 694 N N . ALA A 1 83 ? 9.283 5.464 -10.675 1.00 85.00 83 ALA A N 1
ATOM 695 C CA . ALA A 1 83 ? 10.325 6.474 -10.518 1.00 85.00 83 ALA A CA 1
ATOM 696 C C . ALA A 1 83 ? 11.703 5.833 -10.319 1.00 85.00 83 ALA A C 1
ATOM 698 O O . ALA A 1 83 ? 12.657 6.236 -10.979 1.00 85.00 83 ALA A O 1
ATOM 699 N N . TYR A 1 84 ? 11.784 4.782 -9.500 1.00 84.75 84 TYR A N 1
ATOM 700 C CA . TYR A 1 84 ? 13.014 4.016 -9.302 1.00 84.75 84 TYR A CA 1
ATOM 701 C C . TYR A 1 84 ? 13.462 3.296 -10.570 1.00 84.75 84 TYR A C 1
ATOM 703 O O . TYR A 1 84 ? 14.649 3.288 -10.879 1.00 84.75 84 TYR A O 1
ATOM 711 N N . ALA A 1 85 ? 12.524 2.781 -11.370 1.00 84.25 85 ALA A N 1
ATOM 712 C CA . ALA A 1 85 ? 12.837 2.231 -12.689 1.00 84.25 85 ALA A CA 1
ATOM 713 C C . ALA A 1 85 ? 13.461 3.269 -13.647 1.00 84.25 85 ALA A C 1
ATOM 715 O O . ALA A 1 85 ? 14.145 2.894 -14.595 1.00 84.25 85 ALA A O 1
ATOM 716 N N . LEU A 1 86 ? 13.243 4.565 -13.398 1.00 85.50 86 LEU A N 1
ATOM 717 C CA . LEU A 1 86 ? 13.848 5.680 -14.133 1.00 85.50 86 LEU A CA 1
ATOM 718 C C . LEU A 1 86 ? 15.120 6.227 -13.454 1.00 85.50 86 LEU A C 1
ATOM 720 O O . LEU A 1 86 ? 15.654 7.234 -13.913 1.00 85.50 86 LEU A O 1
ATOM 724 N N . GLY A 1 87 ? 15.592 5.599 -12.372 1.00 84.25 87 GLY A N 1
ATOM 725 C CA . GLY A 1 87 ? 16.787 6.010 -11.628 1.00 84.25 87 GLY A CA 1
ATOM 726 C C . GLY A 1 87 ? 16.602 7.227 -10.718 1.00 84.25 87 GLY A C 1
ATOM 727 O O . GLY A 1 87 ? 17.595 7.822 -10.316 1.00 84.25 87 GLY A O 1
ATOM 728 N N . LEU A 1 88 ? 15.360 7.621 -10.413 1.00 79.81 88 LEU A N 1
ATOM 729 C CA . LEU A 1 88 ? 15.069 8.755 -9.525 1.00 79.81 88 LEU A CA 1
ATOM 730 C C . LEU A 1 88 ? 15.134 8.324 -8.063 1.00 79.81 88 LEU A C 1
ATOM 732 O O . LEU A 1 88 ? 14.601 7.273 -7.722 1.00 79.81 88 LEU A O 1
ATOM 736 N N . ASP A 1 89 ? 15.715 9.151 -7.198 1.00 75.06 89 ASP A N 1
ATOM 737 C CA . ASP A 1 89 ? 15.785 8.871 -5.758 1.00 75.06 89 ASP A CA 1
ATOM 738 C C . ASP A 1 89 ? 14.464 9.225 -5.032 1.00 75.06 89 ASP A C 1
ATOM 740 O O . ASP A 1 89 ? 13.604 9.930 -5.567 1.00 75.06 89 ASP A O 1
ATOM 744 N N . GLY A 1 90 ? 14.273 8.753 -3.795 1.00 66.44 90 GLY A N 1
ATOM 745 C CA . GLY A 1 90 ? 13.038 8.886 -3.014 1.00 66.44 90 GLY A CA 1
ATOM 746 C C . GLY A 1 90 ? 12.552 10.332 -2.839 1.00 66.44 90 GLY A C 1
ATOM 747 O O . GLY A 1 90 ? 11.343 10.597 -2.886 1.00 66.44 90 GLY A O 1
ATOM 748 N N . ALA A 1 91 ? 13.472 11.297 -2.722 1.00 67.31 91 ALA A N 1
ATOM 749 C CA . ALA A 1 91 ? 13.137 12.723 -2.672 1.00 67.31 91 ALA A CA 1
ATOM 750 C C . ALA A 1 91 ? 12.521 13.219 -3.996 1.00 67.31 91 ALA A C 1
ATOM 752 O O . ALA A 1 91 ? 11.496 13.906 -4.001 1.00 67.31 91 ALA A O 1
ATOM 753 N N . GLU A 1 92 ? 13.083 12.803 -5.130 1.00 63.12 92 GLU A N 1
ATOM 754 C CA . GLU A 1 92 ? 12.615 13.167 -6.471 1.00 63.12 92 GLU A CA 1
ATOM 755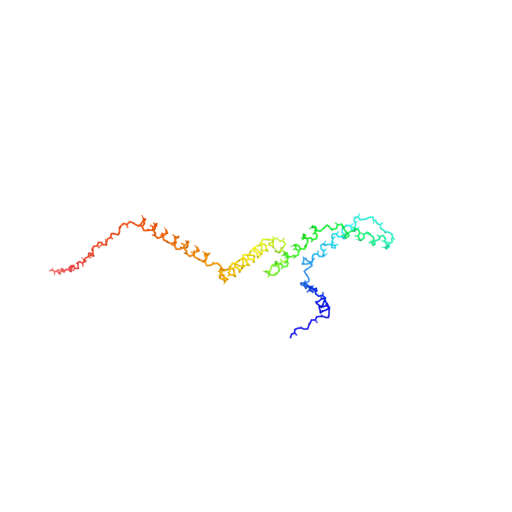 C C . GLU A 1 92 ? 11.336 12.409 -6.856 1.00 63.12 92 GLU A C 1
ATOM 757 O O . GLU A 1 92 ? 10.447 12.955 -7.519 1.00 63.12 92 GLU A O 1
ATOM 762 N N . ALA A 1 93 ? 11.196 11.168 -6.387 1.00 63.59 93 ALA A N 1
ATOM 763 C CA . ALA A 1 93 ? 10.023 10.331 -6.605 1.00 63.59 93 ALA A CA 1
ATOM 764 C C . ALA A 1 93 ? 8.764 10.890 -5.917 1.00 63.59 93 ALA A C 1
ATOM 766 O O . ALA A 1 93 ? 7.647 10.722 -6.409 1.00 63.59 93 ALA A O 1
ATOM 767 N N . THR A 1 94 ? 8.924 11.624 -4.815 1.00 62.78 94 THR A N 1
ATOM 768 C CA . THR A 1 94 ? 7.794 12.190 -4.063 1.00 62.78 94 THR A CA 1
ATOM 769 C C . THR A 1 94 ? 7.123 13.360 -4.808 1.00 62.78 94 THR A C 1
ATOM 771 O O . THR A 1 94 ? 5.903 13.533 -4.711 1.00 62.78 94 THR A O 1
ATOM 774 N N . GLY A 1 95 ? 7.887 14.118 -5.608 1.00 54.91 95 GLY A N 1
ATOM 775 C CA . GLY A 1 95 ? 7.406 15.279 -6.374 1.00 54.91 95 GLY A CA 1
ATOM 776 C C . GLY A 1 95 ? 7.256 15.054 -7.887 1.00 54.91 95 GLY A C 1
ATOM 777 O O . GLY A 1 95 ? 6.244 15.446 -8.462 1.00 54.91 95 GLY A O 1
ATOM 778 N N . GLY A 1 96 ? 8.220 14.391 -8.537 1.00 50.72 96 GLY A N 1
ATOM 779 C CA . GLY A 1 96 ? 8.317 14.276 -10.003 1.00 50.72 96 GLY A CA 1
ATOM 780 C C . GLY A 1 96 ? 7.804 12.964 -10.609 1.00 50.72 96 GLY A C 1
ATOM 781 O O . GLY A 1 96 ? 7.664 12.859 -11.830 1.00 50.72 96 GLY A O 1
ATOM 782 N N . ALA A 1 97 ? 7.486 11.954 -9.790 1.00 51.88 97 ALA A N 1
ATOM 783 C CA . ALA A 1 97 ? 7.029 10.654 -10.290 1.00 51.88 97 ALA A CA 1
ATOM 784 C C . ALA A 1 97 ? 5.655 10.711 -10.964 1.00 51.88 97 ALA A C 1
ATOM 786 O O . ALA A 1 97 ? 5.371 9.886 -11.825 1.00 51.88 97 ALA A O 1
ATOM 787 N N . ARG A 1 98 ? 4.782 11.657 -10.589 1.00 54.38 98 ARG A N 1
ATOM 788 C CA . ARG A 1 98 ? 3.447 11.781 -11.198 1.00 54.38 98 ARG A CA 1
ATOM 789 C C . ARG A 1 98 ? 3.545 12.050 -12.694 1.00 54.38 98 ARG A C 1
ATOM 791 O O . ARG A 1 98 ? 2.981 11.282 -13.465 1.00 54.38 98 ARG A O 1
ATOM 798 N N . ASP A 1 99 ? 4.307 13.064 -13.081 1.00 58.44 99 ASP A N 1
ATOM 799 C CA . ASP A 1 99 ? 4.380 13.507 -14.472 1.00 58.44 99 ASP A CA 1
ATOM 800 C C . ASP A 1 99 ? 5.213 12.550 -15.321 1.00 58.44 99 ASP A C 1
ATOM 802 O O . ASP A 1 99 ? 4.800 12.183 -16.418 1.00 58.44 99 ASP A O 1
ATOM 806 N N . LYS A 1 100 ? 6.346 12.064 -14.799 1.00 57.06 100 LYS A N 1
ATOM 807 C CA . LYS A 1 100 ? 7.199 11.108 -15.522 1.00 57.06 100 LYS A CA 1
ATOM 808 C C . LYS A 1 100 ? 6.535 9.735 -15.672 1.00 57.06 100 LYS A C 1
ATOM 810 O O . LYS A 1 100 ? 6.569 9.157 -16.752 1.00 57.06 100 LYS A O 1
ATOM 815 N N . SER A 1 101 ? 5.871 9.233 -14.626 1.00 58.19 101 SER A N 1
ATOM 816 C CA . SER A 1 101 ? 5.130 7.964 -14.690 1.00 58.19 101 SER A CA 1
ATOM 817 C C . SER A 1 101 ? 3.867 8.075 -15.550 1.00 58.19 101 SER A C 1
ATOM 819 O O . SER A 1 101 ? 3.454 7.084 -16.148 1.00 58.19 101 SER A O 1
ATOM 821 N N . GLN A 1 102 ? 3.233 9.252 -15.622 1.00 61.97 102 GLN A N 1
ATOM 822 C CA . GLN A 1 102 ? 2.115 9.486 -16.537 1.00 61.97 102 GLN A CA 1
ATOM 823 C C . GLN A 1 102 ? 2.600 9.481 -17.991 1.00 61.97 102 GLN A C 1
ATOM 825 O O . GLN A 1 102 ? 2.113 8.668 -18.768 1.00 61.97 102 GLN A O 1
ATOM 830 N N . ARG A 1 103 ? 3.647 10.252 -18.311 1.00 64.44 103 ARG A N 1
ATOM 831 C CA . ARG A 1 103 ? 4.270 10.263 -19.647 1.00 64.44 103 ARG A CA 1
ATOM 832 C C . ARG A 1 103 ? 4.712 8.873 -20.096 1.00 64.44 103 ARG A C 1
ATOM 834 O O . ARG A 1 103 ? 4.338 8.446 -21.176 1.00 64.44 103 ARG A O 1
ATOM 841 N N . ALA A 1 104 ? 5.392 8.113 -19.237 1.00 64.81 104 ALA A N 1
ATOM 842 C CA . ALA A 1 104 ? 5.813 6.749 -19.567 1.00 64.81 104 ALA A CA 1
ATOM 843 C C . ALA A 1 104 ? 4.628 5.795 -19.832 1.00 64.81 104 ALA A C 1
ATOM 845 O O . ALA A 1 104 ? 4.718 4.903 -20.676 1.00 64.81 104 ALA A O 1
ATOM 846 N N . ARG A 1 105 ? 3.498 5.961 -19.124 1.00 66.44 105 ARG A N 1
ATOM 847 C CA . ARG A 1 105 ? 2.266 5.200 -19.407 1.00 66.44 105 ARG A CA 1
ATOM 848 C C . ARG A 1 105 ? 1.640 5.619 -20.731 1.00 66.44 105 ARG A C 1
ATOM 850 O O . ARG A 1 105 ? 1.147 4.748 -21.444 1.00 66.44 105 ARG A O 1
ATOM 857 N N . ASP A 1 106 ? 1.644 6.909 -21.031 1.00 75.69 106 ASP A N 1
ATOM 858 C CA . ASP A 1 106 ? 1.073 7.458 -22.258 1.00 75.69 106 ASP A CA 1
ATOM 859 C C . ASP A 1 106 ? 1.899 7.021 -23.477 1.00 75.69 106 ASP A C 1
ATOM 861 O O . ASP A 1 106 ? 1.333 6.462 -24.412 1.00 75.69 106 ASP A O 1
ATOM 865 N N . GLU A 1 107 ? 3.231 7.090 -23.400 1.00 79.12 107 GLU A N 1
ATOM 866 C CA . GLU A 1 107 ? 4.155 6.566 -24.418 1.00 79.12 107 GLU A CA 1
ATOM 867 C C . GLU A 1 107 ? 3.980 5.056 -24.635 1.00 79.12 107 GLU A C 1
ATOM 869 O O . GLU A 1 107 ? 3.977 4.572 -25.766 1.00 79.12 107 GLU A O 1
ATOM 874 N N . LYS A 1 108 ? 3.808 4.270 -23.560 1.00 75.56 108 LYS A N 1
ATOM 875 C CA . LYS A 1 108 ? 3.574 2.824 -23.690 1.00 75.56 108 LYS A CA 1
ATOM 876 C C . LYS A 1 108 ? 2.232 2.528 -24.366 1.00 75.56 108 LYS A C 1
ATOM 878 O O . LYS A 1 108 ? 2.169 1.632 -25.203 1.00 75.56 108 LYS A O 1
ATOM 883 N N . ARG A 1 109 ? 1.177 3.279 -24.024 1.00 81.94 109 ARG A N 1
ATOM 884 C CA . ARG A 1 109 ? -0.146 3.174 -24.667 1.00 81.94 109 ARG A CA 1
ATOM 885 C C . ARG A 1 109 ? -0.078 3.555 -26.139 1.00 81.94 109 ARG A C 1
ATOM 887 O O . ARG A 1 109 ? -0.729 2.908 -26.949 1.00 81.94 109 ARG A O 1
ATOM 894 N N . GLU A 1 110 ? 0.683 4.588 -26.475 1.00 81.56 110 GLU A N 1
ATOM 895 C CA . GLU A 1 110 ? 0.897 5.023 -27.852 1.00 81.56 110 GLU A CA 1
ATOM 896 C C . GLU A 1 110 ? 1.619 3.943 -28.661 1.00 81.56 110 GLU A C 1
ATOM 898 O O . GLU A 1 110 ? 1.088 3.495 -29.669 1.00 81.56 110 GLU A O 1
ATOM 903 N N . ARG A 1 111 ? 2.723 3.387 -28.149 1.00 82.38 111 ARG A N 1
ATOM 904 C CA . ARG A 1 111 ? 3.425 2.261 -28.794 1.00 82.38 111 ARG A CA 1
ATOM 905 C C . ARG A 1 111 ? 2.547 1.024 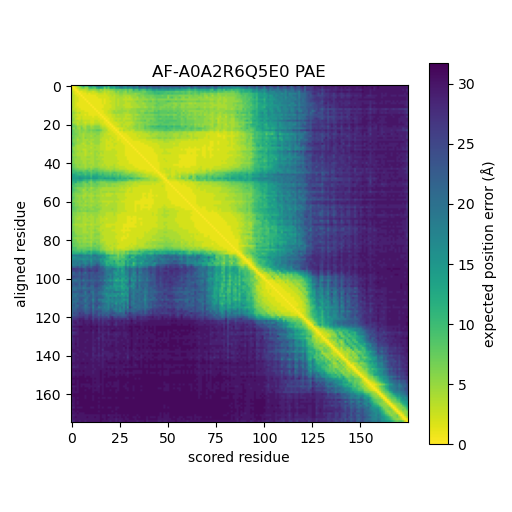-28.969 1.00 82.38 111 ARG A C 1
ATOM 907 O O . ARG A 1 111 ? 2.675 0.306 -29.955 1.00 82.38 111 ARG A O 1
ATOM 914 N N . GLU A 1 112 ? 1.670 0.740 -28.011 1.00 83.88 112 GLU A N 1
ATOM 915 C CA . GLU A 1 112 ? 0.738 -0.387 -28.098 1.00 83.88 112 GLU A CA 1
ATOM 916 C C . GLU A 1 112 ? -0.366 -0.134 -29.133 1.00 83.88 112 GLU A C 1
ATOM 918 O O . GLU A 1 112 ? -0.724 -1.051 -29.869 1.00 83.88 112 GLU A O 1
ATOM 923 N N . ARG A 1 113 ? -0.843 1.112 -29.256 1.00 84.19 113 ARG A N 1
ATOM 924 C CA . ARG A 1 113 ? -1.738 1.533 -30.344 1.00 84.19 113 ARG A CA 1
ATOM 925 C C . ARG A 1 113 ? -1.056 1.425 -31.700 1.00 84.19 113 ARG A C 1
ATOM 927 O O . ARG A 1 113 ? -1.631 0.819 -32.591 1.00 84.19 113 ARG A O 1
ATOM 934 N N . GLU A 1 114 ? 0.167 1.932 -31.837 1.00 84.88 114 GLU A N 1
ATOM 935 C CA . GLU A 1 114 ? 0.954 1.824 -33.071 1.00 84.88 114 GLU A CA 1
ATOM 936 C C . GLU A 1 114 ? 1.225 0.363 -33.440 1.00 84.88 114 GLU A C 1
ATOM 938 O O . GLU A 1 114 ? 1.175 -0.005 -34.609 1.00 84.88 114 GLU A O 1
ATOM 943 N N . ARG A 1 115 ? 1.493 -0.498 -32.452 1.00 81.94 115 ARG A N 1
ATOM 944 C CA . ARG A 1 115 ? 1.660 -1.938 -32.669 1.00 81.94 115 ARG A CA 1
ATOM 945 C C . ARG A 1 115 ? 0.360 -2.589 -33.141 1.00 81.94 115 ARG A C 1
ATOM 947 O O . ARG A 1 115 ? 0.400 -3.326 -34.117 1.00 81.94 115 ARG A O 1
ATOM 954 N N . GLN A 1 116 ? -0.770 -2.292 -32.497 1.00 79.94 116 GLN A N 1
ATOM 955 C CA . GLN A 1 116 ? -2.088 -2.781 -32.923 1.00 79.94 116 GLN A CA 1
ATOM 956 C C . GLN A 1 116 ? -2.479 -2.254 -34.306 1.00 79.94 116 GLN A C 1
ATOM 958 O O . GLN A 1 116 ? -3.124 -2.957 -35.074 1.00 79.94 116 GLN A O 1
ATOM 963 N N . GLU A 1 117 ? -2.103 -1.021 -34.635 1.00 81.62 117 GLU A N 1
ATOM 964 C CA . GLU A 1 117 ? -2.324 -0.437 -35.952 1.00 81.62 117 GLU A CA 1
ATOM 965 C C . GLU A 1 117 ? -1.458 -1.131 -37.005 1.00 81.62 117 GLU A C 1
ATOM 967 O O . GLU A 1 117 ? -1.984 -1.568 -38.023 1.00 81.62 117 GLU A O 1
ATOM 972 N N . ARG A 1 118 ? -0.167 -1.352 -36.733 1.00 76.19 118 ARG A N 1
ATOM 973 C CA . ARG A 1 118 ? 0.712 -2.151 -37.603 1.00 76.19 118 ARG A CA 1
ATOM 974 C C . ARG A 1 118 ? 0.180 -3.567 -37.804 1.00 76.19 118 ARG A C 1
ATOM 976 O O . ARG A 1 118 ? 0.169 -4.033 -38.933 1.00 76.19 118 ARG A O 1
ATOM 983 N N . GLU A 1 119 ? -0.293 -4.224 -36.747 1.00 79.31 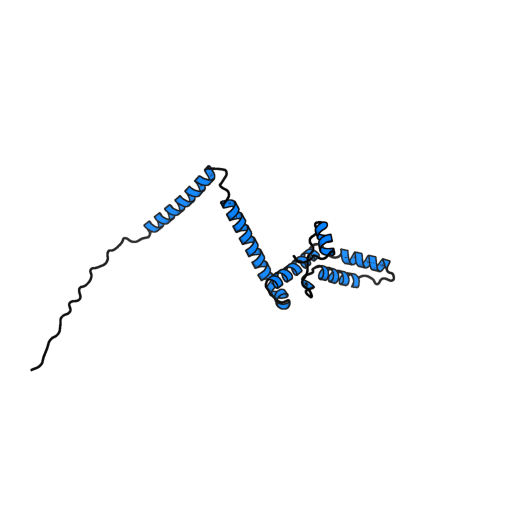119 GLU A N 1
ATOM 984 C CA . GLU A 1 119 ? -0.906 -5.557 -36.828 1.00 79.31 119 GLU A CA 1
ATOM 985 C C . GLU A 1 119 ? -2.207 -5.531 -37.651 1.00 79.31 119 GLU A C 1
ATOM 987 O O . GLU A 1 119 ? -2.388 -6.380 -38.517 1.00 79.31 119 GLU A O 1
ATOM 992 N N . ARG A 1 120 ? -3.053 -4.502 -37.493 1.00 70.62 120 ARG A N 1
ATOM 993 C CA . ARG A 1 120 ? -4.262 -4.290 -38.311 1.00 70.62 120 ARG A CA 1
ATOM 994 C C . ARG A 1 120 ? -3.947 -4.059 -39.792 1.00 70.62 120 ARG A C 1
ATOM 996 O O . ARG A 1 120 ? -4.702 -4.511 -40.640 1.00 70.62 120 ARG A O 1
ATOM 1003 N N . PHE A 1 121 ? -2.875 -3.333 -40.108 1.00 64.06 121 PHE A N 1
ATOM 1004 C CA . PHE A 1 121 ? -2.446 -3.078 -41.489 1.00 64.06 121 PHE A CA 1
ATOM 1005 C C . PHE A 1 121 ? -1.657 -4.245 -42.107 1.00 64.06 121 PHE A C 1
ATOM 1007 O O . PHE A 1 121 ? -1.471 -4.270 -43.324 1.00 64.06 121 PHE A O 1
ATOM 1014 N N . GLN A 1 122 ? -1.184 -5.195 -41.294 1.00 64.06 122 GLN A N 1
ATOM 1015 C CA . GLN A 1 122 ? -0.505 -6.411 -41.748 1.00 64.06 122 GLN A CA 1
ATOM 1016 C C . GLN A 1 122 ? -1.506 -7.495 -42.191 1.00 64.06 122 GLN A C 1
ATOM 1018 O O . GLN A 1 122 ? -1.161 -8.325 -43.032 1.00 64.06 122 GLN A O 1
ATOM 1023 N N . GLU A 1 123 ? -2.730 -7.494 -41.654 1.00 58.03 123 GLU A N 1
ATOM 1024 C CA . GLU A 1 123 ? -3.803 -8.378 -42.118 1.00 58.03 123 GLU A CA 1
ATOM 1025 C C . GLU A 1 123 ? -4.440 -7.808 -43.396 1.00 58.03 123 GLU A C 1
ATOM 1027 O O . GLU A 1 123 ? -4.923 -6.672 -43.388 1.00 58.03 123 GLU A O 1
ATOM 1032 N N . PRO A 1 124 ? -4.431 -8.547 -44.521 1.00 59.12 124 PRO A N 1
ATOM 1033 C CA . PRO A 1 124 ? -5.090 -8.084 -45.730 1.00 59.12 124 PRO A CA 1
ATOM 1034 C C . PRO A 1 124 ? -6.610 -8.069 -45.492 1.00 59.12 124 PRO A C 1
ATOM 1036 O O . PRO A 1 124 ? -7.140 -9.104 -45.096 1.00 59.12 124 PRO A O 1
ATOM 1039 N N . PRO A 1 125 ? -7.328 -6.948 -45.726 1.00 58.50 125 PRO A N 1
ATOM 1040 C CA . PRO A 1 125 ? -8.781 -6.913 -45.670 1.00 58.50 125 PRO A CA 1
ATOM 1041 C C . PRO A 1 125 ? -9.429 -8.121 -46.349 1.00 58.50 125 PRO A C 1
ATOM 1043 O O . PRO A 1 125 ? -9.223 -8.345 -47.542 1.00 58.50 125 PRO A O 1
ATOM 1046 N N . ASP A 1 126 ? -10.259 -8.842 -45.590 1.00 59.53 126 ASP A N 1
ATOM 1047 C CA . ASP A 1 126 ? -11.049 -9.990 -46.064 1.00 59.53 126 ASP A CA 1
ATOM 1048 C C . ASP A 1 126 ? -11.969 -9.630 -47.249 1.00 59.53 126 ASP A C 1
ATOM 1050 O O . ASP A 1 126 ? -12.451 -10.504 -47.972 1.00 59.53 126 ASP A O 1
ATOM 1054 N N . ASP A 1 127 ? -12.209 -8.332 -47.463 1.00 62.94 127 ASP A N 1
ATOM 1055 C CA . ASP A 1 127 ? -13.068 -7.784 -48.502 1.00 62.94 127 ASP A CA 1
ATOM 1056 C C . ASP A 1 127 ? -12.288 -6.911 -49.505 1.00 62.94 127 ASP A C 1
ATOM 1058 O O . ASP A 1 127 ? -11.799 -5.815 -49.202 1.00 62.94 127 ASP A O 1
ATOM 1062 N N . ILE A 1 128 ? -12.244 -7.392 -50.750 1.00 58.50 128 ILE A N 1
ATOM 1063 C CA . ILE A 1 128 ? -11.590 -6.765 -51.909 1.00 58.50 128 ILE A CA 1
ATOM 1064 C C . ILE A 1 128 ? -12.133 -5.346 -52.174 1.00 58.50 128 ILE A C 1
ATOM 1066 O O . ILE A 1 128 ? -11.392 -4.482 -52.653 1.00 58.50 128 ILE A O 1
ATOM 1070 N N . GLN A 1 129 ? -13.397 -5.063 -51.829 1.00 57.12 129 GLN A N 1
ATOM 1071 C CA . GLN A 1 129 ? -13.993 -3.734 -52.024 1.00 57.12 129 GLN A CA 1
ATOM 1072 C C . GLN A 1 129 ? -13.371 -2.672 -51.108 1.00 57.12 129 GLN A C 1
ATOM 1074 O O . GLN A 1 129 ? -13.172 -1.527 -51.522 1.00 57.12 129 GLN A O 1
ATOM 1079 N N . THR A 1 130 ? -12.981 -3.055 -49.892 1.00 62.12 130 THR A N 1
ATOM 1080 C CA . THR A 1 130 ? -12.363 -2.140 -48.924 1.00 62.12 130 THR A CA 1
ATOM 1081 C C . THR A 1 130 ? -10.935 -1.759 -49.343 1.00 62.12 130 THR A C 1
ATOM 1083 O O . THR A 1 130 ? -10.550 -0.590 -49.250 1.00 62.12 130 THR A O 1
ATOM 1086 N N . TYR A 1 131 ? -10.175 -2.704 -49.911 1.00 57.78 131 TYR A N 1
ATOM 1087 C CA . TYR A 1 131 ? -8.836 -2.452 -50.466 1.00 57.78 131 TYR A CA 1
ATOM 1088 C C . TYR A 1 131 ? -8.858 -1.469 -51.647 1.00 57.78 131 TYR A C 1
ATOM 1090 O O . TYR A 1 131 ? -8.030 -0.559 -51.718 1.00 57.78 131 TYR A O 1
ATOM 1098 N N . LEU A 1 132 ? -9.818 -1.625 -52.565 1.00 60.47 132 LEU A N 1
ATOM 1099 C CA . LEU A 1 132 ? -9.971 -0.740 -53.725 1.00 60.47 132 LEU A CA 1
ATOM 1100 C C . LEU A 1 132 ? -10.463 0.662 -53.330 1.00 60.47 132 LEU A C 1
ATOM 1102 O O . LEU A 1 132 ? -10.099 1.647 -53.970 1.00 60.47 132 LEU A O 1
ATOM 1106 N N . GLY A 1 133 ? -11.254 0.788 -52.261 1.00 60.19 133 GLY A N 1
ATOM 1107 C CA . GLY A 1 133 ? -11.680 2.090 -51.738 1.00 60.19 133 GLY A CA 1
ATOM 1108 C C . GLY A 1 133 ? -10.519 2.924 -51.179 1.00 60.19 133 GLY A C 1
ATOM 1109 O O . GLY A 1 133 ? -10.415 4.120 -51.464 1.00 60.19 133 GLY A O 1
ATOM 1110 N N . ALA A 1 134 ? -9.609 2.289 -50.434 1.00 57.75 134 ALA A N 1
ATOM 1111 C CA . ALA A 1 134 ? -8.471 2.959 -49.806 1.00 57.75 134 ALA A CA 1
ATOM 1112 C C . ALA A 1 134 ? -7.435 3.461 -50.829 1.00 57.75 134 ALA A C 1
ATOM 1114 O O . ALA A 1 134 ? -6.978 4.604 -50.745 1.00 57.75 134 ALA A O 1
ATOM 1115 N N . THR A 1 135 ? -7.107 2.651 -51.840 1.00 55.03 135 THR A N 1
ATOM 1116 C CA . THR A 1 135 ? -6.141 3.029 -52.888 1.00 55.03 135 THR A CA 1
ATOM 1117 C C . THR A 1 135 ? -6.664 4.165 -53.767 1.00 55.03 135 THR A C 1
ATOM 1119 O O . THR A 1 135 ? -5.918 5.091 -54.091 1.00 55.03 135 THR A O 1
ATOM 1122 N N . ASN A 1 136 ? -7.964 4.168 -54.070 1.00 57.16 136 ASN A N 1
ATOM 1123 C CA . ASN A 1 136 ? -8.602 5.235 -54.841 1.00 57.16 136 ASN A CA 1
ATOM 1124 C C . ASN A 1 136 ? -8.680 6.567 -54.073 1.00 57.16 136 ASN A C 1
ATOM 1126 O O . ASN A 1 136 ? -8.544 7.629 -54.682 1.00 57.16 136 ASN A O 1
ATOM 1130 N N . SER A 1 137 ? -8.847 6.539 -52.745 1.00 55.59 137 SER A N 1
ATOM 1131 C CA . SER A 1 137 ? -8.861 7.754 -51.915 1.00 55.59 137 SER A CA 1
ATOM 1132 C C . SER A 1 137 ? -7.481 8.413 -51.823 1.00 55.59 137 SER A C 1
ATOM 1134 O O . SER A 1 137 ? -7.370 9.634 -51.937 1.00 55.59 137 SER A O 1
ATOM 1136 N N . VAL A 1 138 ? -6.419 7.615 -51.669 1.00 57.81 138 VAL A N 1
ATOM 1137 C CA . VAL A 1 138 ? -5.034 8.117 -51.635 1.00 57.81 138 VAL A CA 1
ATOM 1138 C C . VAL A 1 138 ? -4.622 8.667 -53.004 1.00 57.81 138 VAL A C 1
ATOM 1140 O O . VAL A 1 138 ? -4.041 9.750 -53.078 1.00 57.81 138 VAL A O 1
ATOM 1143 N N . HIS A 1 139 ? -4.991 7.990 -54.097 1.00 53.88 139 HIS A N 1
ATOM 1144 C CA . HIS A 1 139 ? -4.690 8.466 -55.450 1.00 53.88 139 HIS A CA 1
ATOM 1145 C C . HIS A 1 139 ? -5.392 9.798 -55.767 1.00 53.88 139 HIS A C 1
ATOM 1147 O O . HIS A 1 139 ? -4.772 10.696 -56.336 1.00 53.88 139 HIS A O 1
ATOM 1153 N N . ARG A 1 140 ? -6.652 9.960 -55.330 1.00 52.75 140 ARG A N 1
ATOM 1154 C CA . ARG A 1 140 ? -7.453 11.182 -55.526 1.00 52.75 140 ARG A CA 1
ATOM 1155 C C . ARG A 1 140 ? -6.942 12.373 -54.699 1.00 52.75 140 ARG A C 1
ATOM 1157 O O . ARG A 1 140 ? -6.962 13.505 -55.177 1.00 52.75 140 ARG A O 1
ATOM 1164 N N . ALA A 1 141 ? -6.441 12.131 -53.485 1.00 56.44 141 ALA A N 1
ATOM 1165 C CA . ALA A 1 141 ? -5.809 13.171 -52.669 1.00 56.44 141 ALA A CA 1
ATOM 1166 C C . ALA A 1 141 ? -4.484 13.659 -53.283 1.00 56.44 141 ALA A C 1
ATOM 1168 O O . ALA A 1 141 ? -4.206 14.857 -53.280 1.00 56.44 141 ALA A O 1
ATOM 1169 N N . HIS A 1 142 ? -3.699 12.748 -53.869 1.00 54.66 142 HIS A N 1
ATOM 1170 C CA . HIS A 1 142 ? -2.430 13.092 -54.509 1.00 54.66 142 HIS A CA 1
ATOM 1171 C C . HIS A 1 142 ? -2.627 13.894 -55.806 1.00 54.66 142 HIS A C 1
ATOM 1173 O O . HIS A 1 142 ? -1.898 14.854 -56.033 1.00 54.66 142 HIS A O 1
ATOM 1179 N N . THR A 1 143 ? -3.648 13.562 -56.610 1.00 57.84 143 THR A N 1
ATOM 1180 C CA . THR A 1 143 ? -4.006 14.338 -57.818 1.00 57.84 143 THR A CA 1
ATOM 1181 C C . THR A 1 143 ? -4.523 15.732 -57.462 1.00 57.84 143 THR A C 1
ATOM 1183 O O . THR A 1 143 ? -4.078 16.719 -58.042 1.00 57.84 143 THR A O 1
ATOM 1186 N N . SER A 1 144 ? -5.370 15.847 -56.432 1.00 57.38 144 SER A N 1
ATOM 1187 C CA . SER A 1 144 ? -5.866 17.149 -55.966 1.00 57.38 144 SER A CA 1
ATOM 1188 C C . SER A 1 144 ? -4.764 18.052 -55.397 1.00 57.38 144 SER A C 1
ATOM 1190 O O . SER A 1 144 ? -4.881 19.273 -55.494 1.00 57.38 144 SER A O 1
ATOM 1192 N N . LEU A 1 145 ? -3.709 17.485 -54.800 1.00 51.81 145 LEU A N 1
ATOM 1193 C CA . LEU A 1 145 ? -2.562 18.250 -54.306 1.00 51.81 145 LEU A CA 1
ATOM 1194 C C . LEU A 1 145 ? -1.684 18.745 -55.466 1.00 51.81 145 LEU A C 1
ATOM 1196 O O . LEU A 1 145 ? -1.276 19.903 -55.471 1.00 51.81 145 LEU A O 1
ATOM 1200 N N . THR A 1 146 ? -1.440 17.903 -56.475 1.00 56.47 146 THR A N 1
ATOM 1201 C CA . THR A 1 146 ? -0.644 18.279 -57.655 1.00 56.47 146 THR A CA 1
ATOM 1202 C C . THR A 1 146 ? -1.350 19.293 -58.555 1.00 56.47 146 THR A C 1
ATOM 1204 O O . THR A 1 146 ? -0.691 20.175 -59.104 1.00 56.47 146 THR A O 1
ATOM 1207 N N . ASP A 1 147 ? -2.680 19.229 -58.657 1.00 54.66 147 ASP A N 1
ATOM 1208 C CA . ASP A 1 147 ? -3.465 20.196 -59.436 1.00 54.66 147 ASP A CA 1
ATOM 1209 C C . ASP A 1 147 ? -3.505 21.579 -58.763 1.00 54.66 147 ASP A C 1
ATOM 1211 O O . ASP A 1 147 ? -3.442 22.601 -59.448 1.00 54.66 147 ASP A O 1
ATOM 1215 N N . ASN A 1 148 ? -3.507 21.631 -57.425 1.00 55.09 148 ASN A N 1
ATOM 1216 C CA . ASN A 1 148 ? -3.411 22.889 -56.674 1.00 55.09 148 ASN A CA 1
ATOM 1217 C C . ASN A 1 148 ? -2.016 23.528 -56.757 1.00 55.09 148 ASN A C 1
ATOM 1219 O O . ASN A 1 148 ? -1.909 24.751 -56.782 1.00 55.09 148 ASN A O 1
ATOM 1223 N N . ILE A 1 149 ? -0.952 22.721 -56.824 1.00 54.66 149 ILE A N 1
ATOM 1224 C CA . ILE A 1 149 ? 0.425 23.216 -56.998 1.00 54.66 149 ILE A CA 1
ATOM 1225 C C . ILE A 1 149 ? 0.612 23.802 -58.406 1.00 54.66 149 ILE A C 1
ATOM 1227 O O . ILE A 1 149 ? 1.204 24.864 -58.561 1.00 54.66 149 ILE A O 1
ATOM 1231 N N . ARG A 1 150 ? 0.029 23.182 -59.441 1.00 54.75 150 ARG A N 1
ATOM 1232 C CA . ARG A 1 150 ? 0.099 23.696 -60.820 1.00 54.75 150 ARG A CA 1
ATOM 1233 C C . ARG A 1 150 ? -0.670 25.012 -61.019 1.00 54.75 150 ARG A C 1
ATOM 1235 O O . ARG A 1 150 ? -0.331 25.776 -61.918 1.00 54.75 150 ARG A O 1
ATOM 1242 N N . ALA A 1 151 ? -1.687 25.290 -60.203 1.00 57.44 151 ALA A N 1
ATOM 1243 C CA . ALA A 1 151 ? -2.480 26.518 -60.285 1.00 57.44 151 ALA A CA 1
ATOM 1244 C C . ALA A 1 151 ? -1.811 27.747 -59.632 1.00 57.44 151 ALA A C 1
ATOM 1246 O O . ALA A 1 151 ? -2.267 28.868 -59.860 1.00 57.44 151 ALA A O 1
ATOM 1247 N N . THR A 1 152 ? -0.754 27.564 -58.828 1.00 58.09 152 THR A N 1
ATOM 1248 C CA . THR A 1 152 ? -0.100 28.645 -58.062 1.00 58.09 152 THR A CA 1
ATOM 1249 C C . THR A 1 152 ? 1.299 29.018 -58.555 1.00 58.09 152 THR A C 1
ATOM 1251 O O . THR A 1 152 ? 1.870 29.991 -58.060 1.00 58.09 152 THR A O 1
ATOM 1254 N N . GLU A 1 153 ? 1.848 28.314 -59.548 1.00 52.38 153 GLU A N 1
ATOM 1255 C CA . GLU A 1 153 ? 3.142 28.666 -60.136 1.00 52.38 153 GLU A CA 1
ATOM 1256 C C . GLU A 1 153 ? 2.994 29.773 -61.203 1.00 52.38 153 GLU A C 1
ATOM 1258 O O . GLU A 1 153 ? 2.237 29.612 -62.165 1.00 52.38 153 GLU A O 1
ATOM 1263 N N . PRO A 1 154 ? 3.700 30.914 -61.074 1.00 59.56 154 PRO A N 1
ATOM 1264 C CA . PRO A 1 154 ? 3.727 31.930 -62.121 1.00 59.56 154 PRO A CA 1
ATOM 1265 C C . PRO A 1 154 ? 4.481 31.414 -63.363 1.00 59.56 154 PRO A C 1
ATOM 1267 O O . PRO A 1 154 ? 5.409 30.613 -63.232 1.00 59.56 154 PRO A O 1
ATOM 1270 N N . PRO A 1 155 ? 4.121 31.871 -64.579 1.00 61.81 155 PRO A N 1
ATOM 1271 C CA . PRO A 1 155 ? 4.704 31.358 -65.814 1.00 61.81 155 PRO A CA 1
ATOM 1272 C C . PRO A 1 155 ? 6.220 31.583 -65.861 1.00 61.81 155 PRO A C 1
ATOM 1274 O O . PRO A 1 155 ? 6.715 32.675 -65.575 1.00 61.81 155 PRO A O 1
ATOM 1277 N N . TYR A 1 156 ? 6.943 30.530 -66.248 1.00 55.31 156 TYR A N 1
ATOM 1278 C CA . TYR A 1 156 ? 8.398 30.512 -66.372 1.00 55.31 156 TYR A CA 1
ATOM 1279 C C . TYR A 1 156 ? 8.903 31.646 -67.279 1.00 55.31 156 TYR A C 1
ATOM 1281 O O . TYR A 1 156 ? 8.508 31.744 -68.443 1.00 55.31 156 TYR A O 1
ATOM 1289 N N . LYS A 1 157 ? 9.809 32.479 -66.753 1.00 53.75 157 LYS A N 1
ATOM 1290 C CA . LYS A 1 157 ? 10.598 33.437 -67.537 1.00 53.75 157 LYS A CA 1
ATOM 1291 C C . LYS A 1 157 ? 11.993 32.849 -67.784 1.00 53.75 157 LYS A C 1
ATOM 1293 O O . LYS A 1 157 ? 12.670 32.534 -66.804 1.00 53.75 157 LYS A O 1
ATOM 1298 N N . PRO A 1 158 ? 12.432 32.698 -69.044 1.00 53.09 158 PRO A N 1
ATOM 1299 C CA . PRO A 1 158 ? 13.795 32.268 -69.332 1.00 53.09 158 PRO A CA 1
ATOM 1300 C C . PRO A 1 158 ? 14.817 33.341 -68.895 1.00 53.09 158 PRO A C 1
ATOM 1302 O O . PRO A 1 158 ? 14.455 34.519 -68.849 1.00 53.09 158 PRO A O 1
ATOM 1305 N N . PRO A 1 159 ? 16.065 32.965 -68.553 1.00 58.19 159 PRO A N 1
ATOM 1306 C CA . PRO A 1 159 ? 17.081 33.900 -68.056 1.00 58.19 159 PRO A CA 1
ATOM 1307 C C . PRO A 1 159 ? 17.650 34.805 -69.162 1.00 58.19 159 PRO A C 1
ATOM 1309 O O . PRO A 1 159 ? 17.804 34.353 -70.295 1.00 58.19 159 PRO A O 1
ATOM 1312 N N . ASP A 1 160 ? 18.000 36.047 -68.809 1.00 53.53 160 ASP A N 1
ATOM 1313 C CA . ASP A 1 160 ? 18.622 37.034 -69.706 1.00 53.53 160 ASP A CA 1
ATOM 1314 C C . ASP A 1 160 ? 20.083 36.674 -70.062 1.00 53.53 160 ASP A C 1
ATOM 1316 O O . ASP A 1 160 ? 20.819 36.107 -69.249 1.00 53.53 160 ASP A O 1
ATOM 1320 N N . ASP A 1 161 ? 20.481 37.021 -71.291 1.00 50.47 161 ASP A N 1
ATOM 1321 C CA . ASP A 1 161 ? 21.758 36.701 -71.941 1.00 50.47 161 ASP A CA 1
ATOM 1322 C C . ASP A 1 161 ? 23.015 37.055 -71.119 1.00 50.47 161 ASP A C 1
ATOM 1324 O O . ASP A 1 161 ? 23.132 38.108 -70.488 1.00 50.47 161 ASP A O 1
ATOM 1328 N N . ILE A 1 162 ? 24.010 36.167 -71.202 1.00 48.38 162 ILE A N 1
ATOM 1329 C CA . ILE A 1 162 ? 25.347 36.308 -70.615 1.00 48.38 162 ILE A CA 1
ATOM 1330 C C . ILE A 1 162 ? 26.045 37.523 -71.245 1.00 48.38 162 ILE A C 1
ATOM 1332 O O . ILE A 1 162 ? 26.393 37.497 -72.424 1.00 48.38 162 ILE A O 1
ATOM 1336 N N . GLN A 1 163 ? 26.305 38.576 -70.463 1.00 42.44 163 GLN A N 1
ATOM 1337 C CA . GLN A 1 163 ? 27.174 39.666 -70.910 1.00 42.44 163 GLN A CA 1
ATOM 1338 C C . GLN A 1 163 ? 28.626 39.179 -71.005 1.00 42.44 163 GLN A C 1
ATOM 1340 O O . GLN A 1 163 ? 29.265 38.860 -70.002 1.00 42.44 163 GLN A O 1
ATOM 1345 N N . THR A 1 164 ? 29.153 39.140 -72.227 1.00 44.09 164 THR A N 1
ATOM 1346 C CA . THR A 1 164 ? 30.583 39.033 -72.530 1.00 44.09 164 THR A CA 1
ATOM 1347 C C . THR A 1 164 ? 31.320 40.253 -71.982 1.00 44.09 164 THR A C 1
ATOM 1349 O O . THR A 1 164 ? 31.080 41.376 -72.421 1.00 44.09 164 THR A O 1
ATOM 1352 N N . THR A 1 165 ? 32.231 40.050 -71.032 1.00 42.25 165 THR A N 1
ATOM 1353 C CA . THR A 1 165 ? 33.165 41.089 -70.590 1.00 42.25 165 THR A CA 1
ATOM 1354 C C . THR A 1 165 ? 34.338 41.170 -71.568 1.00 42.25 165 THR A C 1
ATOM 1356 O O . THR A 1 165 ? 35.182 40.273 -71.589 1.00 42.25 165 THR A O 1
ATOM 1359 N N . ASP A 1 166 ? 34.397 42.240 -72.361 1.00 41.69 166 ASP A N 1
ATOM 1360 C CA . ASP A 1 166 ? 35.569 42.605 -73.162 1.00 41.69 166 ASP A CA 1
ATOM 1361 C C . ASP A 1 166 ? 36.712 43.084 -72.251 1.00 41.69 166 ASP A C 1
ATOM 1363 O O . ASP A 1 166 ? 36.592 44.075 -71.526 1.00 41.69 166 ASP A O 1
ATOM 1367 N N . HIS A 1 167 ? 37.850 42.390 -72.304 1.00 44.41 167 HIS A N 1
ATOM 1368 C CA . HIS A 1 167 ? 39.115 42.859 -71.744 1.00 44.41 167 HIS A CA 1
ATOM 1369 C C . HIS A 1 167 ? 39.841 43.733 -72.777 1.00 44.41 167 HIS A C 1
ATOM 1371 O O . HIS A 1 167 ? 40.544 43.222 -73.646 1.00 44.41 167 HIS A O 1
ATOM 1377 N N . THR A 1 168 ? 39.722 45.055 -72.649 1.00 43.88 168 THR A N 1
ATOM 1378 C CA . THR A 1 168 ? 40.607 46.007 -73.339 1.00 43.88 168 THR A CA 1
ATOM 1379 C C . THR A 1 168 ? 41.846 46.258 -72.480 1.00 43.88 168 THR A C 1
ATOM 1381 O O . THR A 1 168 ? 41.761 46.812 -71.386 1.00 43.88 168 THR A O 1
ATOM 1384 N N . THR A 1 169 ? 43.004 45.833 -72.979 1.00 46.31 169 THR A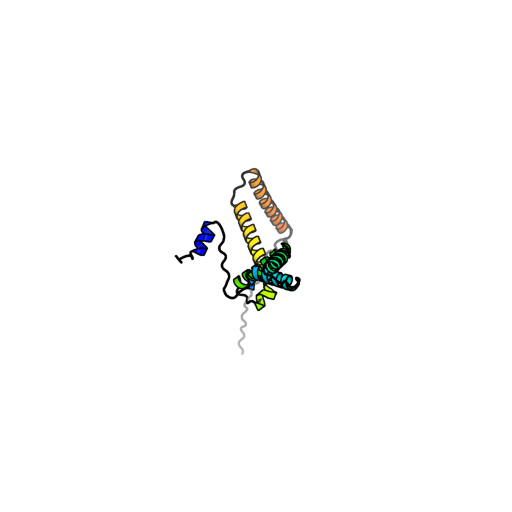 N 1
ATOM 1385 C CA . THR A 1 169 ? 44.340 46.147 -72.455 1.00 46.31 169 THR A CA 1
ATOM 1386 C C . THR A 1 169 ? 44.686 47.623 -72.665 1.00 46.31 169 THR A C 1
ATOM 1388 O O . THR A 1 169 ? 44.726 48.084 -73.804 1.00 46.31 169 THR A O 1
ATOM 1391 N N . ASP A 1 170 ? 44.988 48.335 -71.578 1.00 39.28 170 ASP A N 1
ATOM 1392 C CA . ASP A 1 170 ? 45.599 49.667 -71.588 1.00 39.28 170 ASP A CA 1
ATOM 1393 C C . ASP A 1 170 ? 47.118 49.536 -71.785 1.00 39.28 170 ASP A C 1
ATOM 1395 O O . ASP A 1 170 ? 47.795 48.800 -71.064 1.00 39.28 170 ASP A O 1
ATOM 1399 N N . ASN A 1 171 ? 47.645 50.210 -72.805 1.00 41.44 171 ASN A N 1
ATOM 1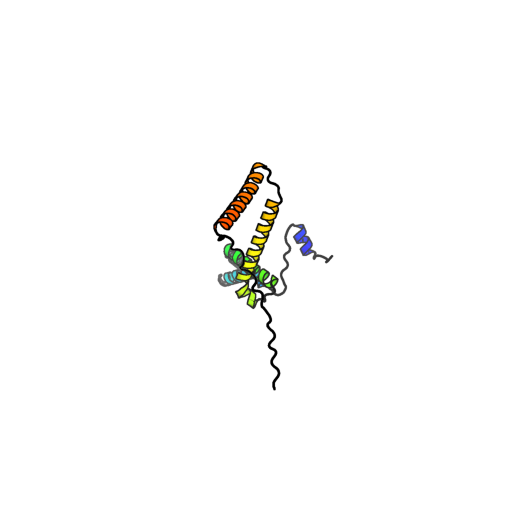400 C CA . ASN A 1 171 ? 49.060 50.221 -73.143 1.00 41.44 171 ASN A CA 1
ATOM 1401 C C . ASN A 1 171 ? 49.474 51.667 -73.434 1.00 41.44 171 ASN A C 1
ATOM 1403 O O . ASN A 1 171 ? 49.302 52.164 -74.547 1.00 41.44 171 ASN A O 1
ATOM 1407 N N . THR A 1 172 ? 50.039 52.346 -72.438 1.00 46.50 172 THR A N 1
ATOM 1408 C CA . THR A 1 172 ? 50.740 53.620 -72.628 1.00 46.50 172 THR A CA 1
ATOM 1409 C C . THR A 1 172 ? 52.116 53.575 -71.963 1.00 46.50 172 THR A C 1
ATOM 1411 O O . THR A 1 172 ? 52.257 53.331 -70.767 1.00 46.50 172 THR A O 1
ATOM 1414 N N . ARG A 1 173 ? 53.155 53.802 -72.776 1.00 38.50 173 ARG A N 1
ATOM 1415 C CA . ARG A 1 173 ? 54.565 53.960 -72.386 1.00 38.50 173 ARG A CA 1
ATOM 1416 C C . ARG A 1 173 ? 54.973 55.422 -72.637 1.00 38.50 173 ARG A C 1
ATOM 1418 O O . ARG A 1 173 ? 54.534 55.968 -73.649 1.00 38.50 173 ARG A O 1
ATOM 1425 N N . PRO A 1 174 ? 55.781 56.057 -71.768 1.00 52.91 174 PRO A N 1
ATOM 1426 C CA . PRO A 1 174 ? 56.046 57.493 -71.841 1.00 52.91 174 PRO A CA 1
ATOM 1427 C C . PRO A 1 174 ? 57.195 57.838 -72.803 1.00 52.91 174 PRO A C 1
ATOM 1429 O O . PRO A 1 174 ? 58.065 57.002 -73.063 1.00 52.91 174 PRO A O 1
ATOM 1432 N N . THR A 1 175 ? 57.180 59.078 -73.299 1.00 54.66 175 THR A N 1
ATOM 1433 C CA . THR A 1 175 ? 58.302 59.776 -73.957 1.00 54.66 175 THR A CA 1
ATOM 1434 C C . THR A 1 175 ? 59.204 60.453 -72.943 1.00 54.66 175 THR A C 1
ATOM 1436 O O . THR A 1 175 ? 58.632 61.053 -72.002 1.00 54.66 175 THR A O 1
#

pLDDT: mean 76.57, std 18.92, range [38.5, 98.06]

Nearest PDB structures (foldseek):
  8scx-assembly1_B  TM=3.033E-01  e=2.594E+00  Saccharomyces cerevisiae